Protein AF-A0A955NXA6-F1 (afdb_monomer_lite)

Structure (mmCIF, N/CA/C/O backbone):
data_AF-A0A955NXA6-F1
#
_entry.id   AF-A0A955NXA6-F1
#
loop_
_atom_site.group_PDB
_atom_site.id
_atom_site.type_symbol
_atom_site.label_atom_id
_atom_site.label_alt_id
_atom_site.label_comp_id
_atom_site.label_asym_id
_atom_site.label_entity_id
_atom_site.label_seq_id
_atom_site.pdbx_PDB_ins_code
_atom_site.Cartn_x
_atom_site.Cartn_y
_atom_site.Cartn_z
_atom_site.occupancy
_atom_site.B_iso_or_equiv
_atom_site.auth_seq_id
_atom_site.auth_comp_id
_atom_site.auth_asym_id
_atom_site.auth_atom_id
_atom_site.pdbx_PDB_model_num
ATOM 1 N N . MET A 1 1 ? -19.193 3.599 -14.676 1.00 39.84 1 MET A N 1
ATOM 2 C CA . MET A 1 1 ? -17.796 3.945 -14.336 1.00 39.84 1 MET A CA 1
ATOM 3 C C . MET A 1 1 ? -17.707 4.116 -12.834 1.00 39.84 1 MET A C 1
ATOM 5 O O . MET A 1 1 ? -18.397 4.968 -12.284 1.00 39.84 1 MET A O 1
ATOM 9 N N . GLU A 1 2 ? -16.972 3.237 -12.164 1.00 53.00 2 GLU A N 1
ATOM 10 C CA . GLU A 1 2 ? -16.919 3.195 -10.702 1.00 53.00 2 GLU A CA 1
ATOM 11 C C . GLU A 1 2 ? -16.060 4.340 -10.148 1.00 53.00 2 GLU A C 1
ATOM 13 O O . GLU A 1 2 ? -15.012 4.674 -10.695 1.00 53.00 2 GLU A O 1
ATOM 18 N N . ARG A 1 3 ? -16.540 4.991 -9.082 1.00 58.47 3 ARG A N 1
ATOM 19 C CA . ARG A 1 3 ? -16.075 6.296 -8.567 1.00 58.47 3 ARG A CA 1
ATOM 20 C C . ARG A 1 3 ? -14.735 6.243 -7.808 1.00 58.47 3 ARG A C 1
ATOM 22 O O . ARG A 1 3 ? -14.551 6.958 -6.822 1.00 58.47 3 ARG A O 1
ATOM 29 N N . ALA A 1 4 ? -13.794 5.405 -8.226 1.00 59.72 4 ALA A N 1
ATOM 30 C CA . ALA A 1 4 ? -12.444 5.397 -7.675 1.00 59.72 4 ALA A CA 1
ATOM 31 C C . ALA A 1 4 ? -11.598 6.442 -8.417 1.00 59.72 4 ALA A C 1
ATOM 33 O O . ALA A 1 4 ? -11.060 6.186 -9.489 1.00 59.72 4 ALA A O 1
ATOM 34 N N . GLN A 1 5 ? -11.522 7.659 -7.877 1.00 71.69 5 GLN A N 1
ATOM 35 C CA . GLN A 1 5 ? -10.657 8.698 -8.435 1.00 71.69 5 GLN A CA 1
ATOM 36 C C . GLN A 1 5 ? -9.212 8.441 -7.981 1.00 71.69 5 GLN A C 1
ATOM 38 O O . GLN A 1 5 ? -8.964 8.074 -6.835 1.00 71.69 5 GLN A O 1
ATOM 43 N N . CYS A 1 6 ? -8.224 8.645 -8.855 1.00 64.75 6 CYS A N 1
ATOM 44 C CA . CYS A 1 6 ? -6.814 8.395 -8.517 1.00 64.75 6 CYS A CA 1
ATOM 45 C C . CYS A 1 6 ? -6.358 9.146 -7.251 1.00 64.75 6 CYS A C 1
ATOM 47 O O . CYS A 1 6 ? -5.483 8.682 -6.520 1.00 64.75 6 CYS A O 1
ATOM 49 N N . HIS A 1 7 ? -6.973 10.297 -6.956 1.00 66.31 7 HIS A N 1
ATOM 50 C CA . HIS A 1 7 ? -6.704 11.045 -5.730 1.00 66.31 7 HIS A CA 1
ATOM 51 C C . HIS A 1 7 ? -7.282 10.378 -4.471 1.00 66.31 7 HIS A C 1
ATOM 53 O O . HIS A 1 7 ? -6.592 10.364 -3.455 1.00 66.31 7 HIS A O 1
ATOM 59 N N . THR A 1 8 ? -8.456 9.733 -4.539 1.00 69.44 8 THR A N 1
ATOM 60 C CA . THR A 1 8 ? -9.048 9.041 -3.382 1.00 69.44 8 THR A CA 1
ATOM 61 C C . THR A 1 8 ? -8.287 7.765 -3.059 1.00 69.44 8 THR A C 1
ATOM 63 O O . THR A 1 8 ? -8.114 7.444 -1.883 1.00 69.44 8 THR A O 1
ATOM 66 N N . ILE A 1 9 ? -7.762 7.078 -4.080 1.00 68.19 9 ILE A N 1
ATOM 67 C CA . ILE A 1 9 ? -6.807 5.974 -3.908 1.00 68.19 9 ILE A CA 1
ATOM 68 C C . ILE A 1 9 ? -5.558 6.490 -3.183 1.00 68.19 9 ILE A C 1
ATOM 70 O O . ILE A 1 9 ? -5.155 5.922 -2.171 1.00 68.19 9 ILE A O 1
ATOM 74 N N . ARG A 1 10 ? -4.972 7.606 -3.630 1.00 67.62 10 ARG A N 1
ATOM 75 C CA . ARG A 1 10 ? -3.773 8.172 -2.994 1.00 67.62 10 ARG A CA 1
ATOM 76 C C . ARG A 1 10 ? -4.006 8.552 -1.531 1.00 67.62 1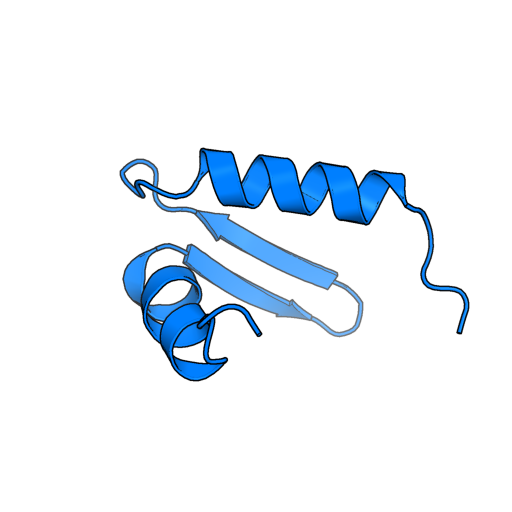0 ARG A C 1
ATOM 78 O O . ARG A 1 10 ? -3.179 8.218 -0.693 1.00 67.62 10 ARG A O 1
ATOM 85 N N . GLU A 1 11 ? -5.102 9.231 -1.213 1.00 65.25 11 GLU A N 1
ATOM 86 C CA . GLU A 1 11 ? -5.371 9.692 0.154 1.00 65.25 11 GLU A CA 1
ATOM 87 C C . GLU A 1 11 ? -5.724 8.547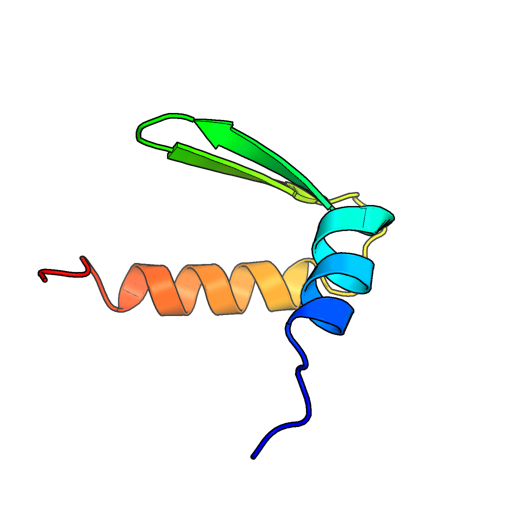 1.105 1.00 65.25 11 GLU A C 1
ATOM 89 O O . GLU A 1 11 ? -5.166 8.469 2.199 1.00 65.25 11 GLU A O 1
ATOM 94 N N . LYS A 1 12 ? -6.588 7.618 0.680 1.00 64.50 12 LYS A N 1
ATOM 95 C CA . LYS A 1 12 ? -7.042 6.524 1.545 1.00 64.50 12 LYS A CA 1
ATOM 96 C C . LYS A 1 12 ? -6.037 5.386 1.652 1.00 64.50 12 LYS A C 1
ATOM 98 O O . LYS A 1 12 ? -5.868 4.866 2.750 1.00 64.50 12 LYS A O 1
ATOM 103 N N . LEU A 1 13 ? -5.413 4.964 0.551 1.00 62.59 13 LEU A N 1
ATOM 104 C CA . LEU A 1 13 ? -4.470 3.838 0.551 1.00 62.59 13 LEU A CA 1
ATOM 105 C C . LEU A 1 13 ? -3.045 4.304 0.831 1.00 62.59 13 LEU A C 1
ATOM 107 O O . LEU A 1 13 ? -2.423 3.807 1.758 1.00 62.59 13 LEU A O 1
ATOM 111 N N . PHE A 1 14 ? -2.531 5.271 0.071 1.00 64.25 14 PHE A N 1
ATOM 112 C CA . PHE A 1 14 ? -1.092 5.572 0.073 1.00 64.25 14 PHE A CA 1
ATOM 113 C C . PHE A 1 14 ? -0.647 6.658 1.056 1.00 64.25 14 PHE A C 1
ATOM 115 O O . PHE A 1 14 ? 0.543 6.756 1.336 1.00 64.25 14 PHE A O 1
ATOM 122 N N . LYS A 1 15 ? -1.564 7.492 1.561 1.00 63.22 15 LYS A N 1
ATOM 123 C CA . LYS A 1 15 ? -1.223 8.606 2.462 1.00 63.22 15 LYS A CA 1
ATOM 124 C C . LYS A 1 15 ? -1.561 8.335 3.929 1.00 63.22 15 LYS A C 1
ATOM 126 O O . LYS A 1 15 ? -0.868 8.857 4.793 1.00 63.22 15 LYS A O 1
ATOM 131 N N . ILE A 1 16 ? -2.593 7.533 4.207 1.00 64.31 16 ILE A N 1
ATOM 132 C CA . ILE A 1 16 ? -3.057 7.240 5.579 1.00 64.31 16 ILE A CA 1
ATOM 133 C C . ILE A 1 16 ? -2.905 5.752 5.938 1.00 64.31 16 ILE A C 1
ATOM 135 O O . ILE A 1 16 ? -2.600 5.427 7.080 1.00 64.31 16 ILE A O 1
ATOM 139 N N . GLY A 1 17 ? -3.117 4.841 4.981 1.00 66.94 17 GLY A N 1
ATOM 140 C CA . GLY A 1 17 ? -3.245 3.405 5.260 1.00 66.94 17 GLY A CA 1
ATOM 141 C C . GLY A 1 17 ? -2.010 2.544 5.010 1.00 66.94 17 GLY A C 1
ATOM 142 O O . GLY A 1 17 ? -1.929 1.436 5.542 1.00 66.94 17 GLY A O 1
ATOM 143 N N . ALA A 1 18 ? -1.068 3.021 4.194 1.00 78.06 18 ALA A N 1
ATOM 144 C CA . ALA A 1 18 ? 0.058 2.223 3.735 1.00 78.06 18 ALA A CA 1
ATOM 145 C C . ALA A 1 18 ? 1.300 3.065 3.431 1.00 78.06 18 ALA A C 1
ATOM 147 O O . ALA A 1 18 ? 1.213 4.131 2.825 1.00 78.06 18 ALA A O 1
ATOM 148 N N . LEU A 1 19 ? 2.474 2.542 3.778 1.00 82.62 19 LEU A N 1
ATOM 149 C CA . LEU A 1 19 ? 3.765 3.066 3.354 1.00 82.62 19 LEU A CA 1
ATOM 150 C C . LEU A 1 19 ? 4.172 2.394 2.036 1.00 82.62 19 LEU A C 1
ATOM 152 O O . LEU A 1 19 ? 4.415 1.187 1.994 1.00 82.62 19 LEU A O 1
ATOM 156 N N . VAL A 1 20 ? 4.292 3.185 0.969 1.00 82.88 20 VAL A N 1
ATOM 157 C CA . VAL A 1 20 ? 4.746 2.701 -0.342 1.00 82.88 20 VAL A CA 1
ATOM 158 C C . VAL A 1 20 ? 6.174 3.140 -0.614 1.00 82.88 20 VAL A C 1
ATOM 160 O O . VAL A 1 20 ? 6.484 4.329 -0.600 1.00 82.88 20 VAL A O 1
ATOM 163 N N . ARG A 1 21 ? 7.045 2.175 -0.909 1.00 85.38 21 ARG A N 1
ATOM 164 C CA 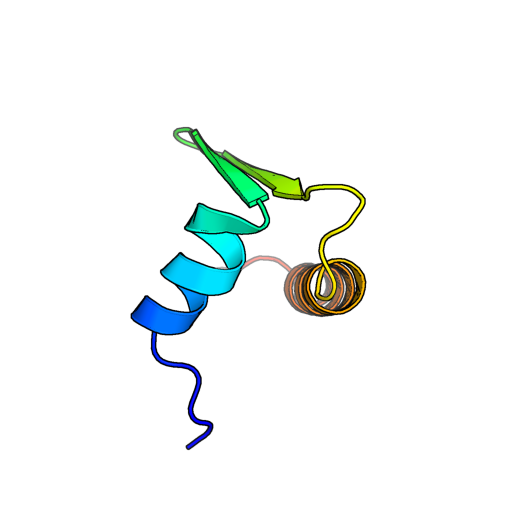. ARG A 1 21 ? 8.411 2.418 -1.379 1.00 85.38 21 ARG A CA 1
ATOM 165 C C . ARG A 1 21 ? 8.547 1.920 -2.806 1.00 85.38 21 ARG A C 1
ATOM 167 O O . ARG A 1 21 ? 8.357 0.737 -3.076 1.00 85.38 21 ARG A O 1
ATOM 174 N N . VAL A 1 22 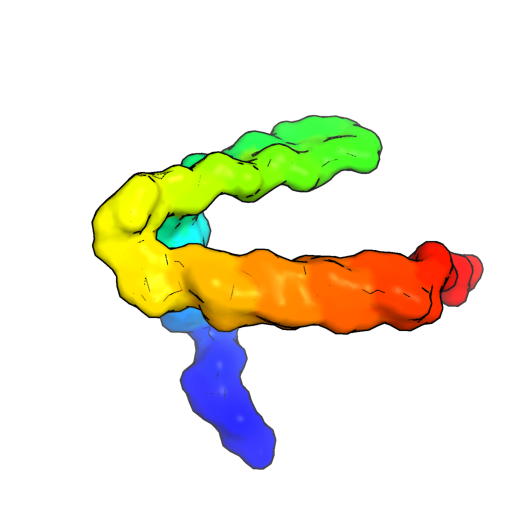? 8.901 2.821 -3.711 1.00 86.56 22 VAL A N 1
ATOM 175 C CA . VAL A 1 22 ? 9.167 2.489 -5.111 1.00 86.56 22 VAL A CA 1
ATOM 176 C C . VAL A 1 22 ? 10.675 2.433 -5.324 1.00 86.56 22 VAL A C 1
ATOM 178 O O . VAL A 1 22 ? 11.423 3.292 -4.866 1.00 86.56 22 VAL A O 1
ATOM 181 N N . SER A 1 23 ? 11.129 1.391 -6.003 1.00 87.62 23 SER A N 1
ATOM 182 C CA . SER A 1 23 ? 12.494 1.209 -6.486 1.00 87.62 23 SER A CA 1
ATOM 183 C C . SER A 1 23 ? 12.450 0.856 -7.967 1.00 87.62 23 SER A C 1
ATOM 185 O O . SER A 1 23 ? 11.405 0.483 -8.492 1.00 87.62 23 SER A O 1
ATOM 187 N N . VAL A 1 24 ? 13.607 0.891 -8.627 1.00 90.75 24 VAL A N 1
ATOM 188 C CA . VAL A 1 24 ? 13.731 0.723 -10.088 1.00 90.75 24 VAL A CA 1
ATOM 189 C C . VAL A 1 24 ? 13.024 -0.529 -10.636 1.00 90.75 24 VAL A C 1
ATOM 191 O O . VAL A 1 24 ? 12.553 -0.526 -11.764 1.00 90.75 24 VAL A O 1
ATOM 194 N N . ARG A 1 25 ? 12.941 -1.611 -9.850 1.00 86.75 25 ARG A N 1
ATOM 195 C CA . ARG A 1 25 ? 12.332 -2.891 -10.267 1.00 86.75 25 ARG A CA 1
ATOM 196 C C . ARG A 1 25 ? 11.216 -3.388 -9.353 1.00 86.7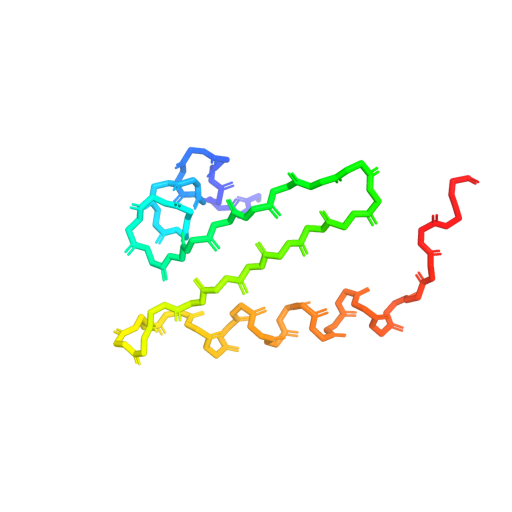5 25 ARG A C 1
ATOM 198 O O . ARG A 1 25 ? 10.679 -4.467 -9.586 1.00 86.75 25 ARG A O 1
ATOM 205 N N . ARG A 1 26 ? 10.943 -2.697 -8.247 1.00 84.25 26 ARG A N 1
ATOM 206 C CA . ARG A 1 26 ? 10.092 -3.226 -7.175 1.00 84.25 26 ARG A CA 1
ATOM 207 C C . ARG A 1 26 ? 9.273 -2.113 -6.551 1.00 84.25 26 ARG A C 1
ATOM 209 O O . ARG A 1 26 ? 9.794 -1.038 -6.276 1.00 84.25 26 ARG A O 1
ATOM 216 N N . VAL A 1 27 ? 8.015 -2.418 -6.275 1.00 85.94 27 VAL A N 1
ATOM 217 C CA . VAL A 1 27 ? 7.126 -1.595 -5.458 1.00 85.94 27 VAL A CA 1
ATOM 218 C C . VAL A 1 27 ? 6.836 -2.387 -4.193 1.00 85.94 27 VAL A C 1
ATOM 220 O O . VAL A 1 27 ? 6.324 -3.503 -4.265 1.00 85.94 27 VAL A O 1
ATOM 223 N N . LEU A 1 28 ? 7.204 -1.831 -3.044 1.00 86.50 28 LEU A N 1
ATOM 224 C CA . LEU A 1 28 ? 6.894 -2.381 -1.733 1.00 86.50 28 LEU A CA 1
ATOM 225 C C . LEU A 1 28 ? 5.737 -1.590 -1.130 1.00 86.50 28 LEU A C 1
ATOM 227 O O . LEU A 1 28 ? 5.799 -0.364 -1.068 1.00 86.50 28 LEU A O 1
ATOM 231 N N . VAL A 1 29 ? 4.709 -2.295 -0.665 1.00 85.75 29 VAL A N 1
ATOM 232 C CA . VAL A 1 29 ? 3.542 -1.714 0.005 1.00 85.75 29 VAL A CA 1
ATOM 233 C C . VAL A 1 29 ? 3.438 -2.337 1.393 1.00 85.75 29 VAL A C 1
ATOM 235 O O . VAL A 1 29 ? 3.292 -3.550 1.515 1.00 85.75 29 VAL A O 1
ATOM 238 N N . LEU A 1 30 ? 3.553 -1.512 2.431 1.00 85.19 30 LEU A N 1
ATOM 239 C CA . LEU A 1 30 ? 3.432 -1.900 3.837 1.00 85.19 30 LEU A CA 1
ATOM 240 C C . LEU A 1 30 ? 2.123 -1.324 4.375 1.00 85.19 30 LEU A C 1
ATOM 242 O O . LEU A 1 30 ? 1.987 -0.107 4.439 1.00 85.19 30 LEU A O 1
ATOM 246 N N . MET A 1 31 ? 1.169 -2.172 4.745 1.00 84.44 31 MET A N 1
ATOM 247 C CA . MET A 1 31 ? -0.135 -1.742 5.263 1.00 84.44 31 MET A CA 1
ATOM 248 C C . MET A 1 31 ? -0.072 -1.573 6.788 1.00 84.44 31 MET A C 1
ATOM 250 O O . MET A 1 31 ? 0.579 -2.366 7.469 1.00 84.44 31 MET A O 1
ATOM 254 N N . ALA A 1 32 ? -0.741 -0.559 7.338 1.00 83.75 32 ALA A N 1
ATOM 255 C CA . ALA A 1 32 ? -0.920 -0.445 8.785 1.00 83.75 32 ALA A CA 1
ATOM 256 C C . ALA A 1 32 ? -1.873 -1.544 9.293 1.00 83.75 32 ALA A C 1
ATOM 258 O O . ALA A 1 32 ? -2.893 -1.810 8.662 1.00 83.75 32 ALA A O 1
ATOM 259 N N . SER A 1 33 ? -1.586 -2.140 10.453 1.00 80.50 33 SER A N 1
ATOM 260 C CA . SER A 1 33 ? -2.360 -3.268 11.009 1.00 80.50 33 SER A CA 1
ATOM 261 C C . SER A 1 33 ? -3.831 -2.948 11.300 1.00 80.50 33 SER A C 1
ATOM 263 O O . SER A 1 33 ? -4.672 -3.838 11.287 1.00 80.50 33 SER A O 1
ATOM 265 N N . GLY A 1 34 ? -4.157 -1.679 11.559 1.00 80.88 34 GLY A N 1
ATOM 266 C CA . GLY A 1 34 ? -5.529 -1.211 11.777 1.00 80.88 34 GLY A CA 1
ATOM 267 C C . GLY A 1 34 ? -6.244 -0.741 10.510 1.00 80.88 34 GLY A C 1
ATOM 268 O O . GLY A 1 34 ? -7.316 -0.145 10.608 1.00 80.88 34 GLY A O 1
ATOM 269 N N . TYR A 1 35 ? -5.652 -0.914 9.324 1.00 81.50 35 TYR A N 1
ATOM 270 C CA . TYR A 1 35 ? -6.211 -0.342 8.108 1.00 81.50 35 TYR A CA 1
ATOM 271 C C . TYR A 1 35 ? -7.413 -1.155 7.595 1.00 81.50 35 TYR A C 1
ATOM 273 O O . TYR A 1 35 ? -7.252 -2.306 7.181 1.00 81.50 35 TYR A O 1
ATOM 281 N N . PRO A 1 36 ? -8.621 -0.563 7.522 1.00 82.06 36 PRO A N 1
ATOM 282 C CA . PRO A 1 36 ? -9.851 -1.310 7.248 1.00 82.06 36 PRO A CA 1
ATOM 283 C C . PRO A 1 36 ? -9.902 -1.947 5.852 1.00 82.06 36 PRO A C 1
ATOM 285 O O . PRO A 1 36 ? -10.664 -2.887 5.638 1.00 82.06 36 PRO A O 1
ATOM 288 N N . TYR A 1 37 ? -9.098 -1.470 4.896 1.00 81.00 37 TYR A N 1
ATOM 289 C CA . TYR A 1 37 ? -9.081 -1.997 3.528 1.00 81.00 37 TYR A CA 1
ATOM 290 C C . TYR A 1 37 ? -7.882 -2.911 3.230 1.00 81.00 37 TYR A C 1
ATOM 292 O O . TYR A 1 37 ? -7.652 -3.236 2.065 1.00 81.00 37 TYR A O 1
ATOM 300 N N . GLU A 1 38 ? -7.135 -3.361 4.247 1.00 83.38 38 GLU A N 1
ATOM 301 C CA . GLU A 1 38 ? -5.988 -4.264 4.068 1.00 83.38 38 GLU A CA 1
ATOM 302 C C . GLU A 1 38 ? -6.386 -5.532 3.300 1.00 83.38 38 GLU A C 1
ATOM 304 O O . GLU A 1 38 ? -5.797 -5.855 2.267 1.00 83.38 38 GLU A O 1
ATOM 309 N N . ARG A 1 39 ? -7.440 -6.213 3.758 1.00 86.38 39 ARG A N 1
ATOM 310 C CA . ARG A 1 39 ? -7.910 -7.470 3.161 1.00 86.38 39 ARG A CA 1
ATOM 311 C C . ARG A 1 39 ? -8.354 -7.301 1.707 1.00 86.38 39 ARG A C 1
ATOM 313 O O . ARG A 1 39 ? -8.067 -8.151 0.869 1.00 86.38 39 ARG A O 1
ATOM 320 N N . ILE A 1 40 ? -9.041 -6.199 1.402 1.00 87.06 40 ILE A N 1
ATOM 321 C CA . ILE A 1 40 ? -9.502 -5.896 0.040 1.00 87.06 40 ILE A CA 1
ATOM 322 C C . ILE A 1 40 ? -8.299 -5.650 -0.871 1.00 87.06 40 ILE A C 1
ATOM 324 O O . ILE A 1 40 ? -8.238 -6.203 -1.968 1.00 87.06 40 ILE A O 1
ATOM 328 N N . PHE A 1 41 ? -7.315 -4.880 -0.402 1.00 84.75 41 PHE A N 1
ATOM 329 C CA . PHE A 1 41 ? -6.090 -4.637 -1.155 1.00 84.75 41 PHE A CA 1
ATOM 330 C C . PHE A 1 41 ? -5.327 -5.938 -1.433 1.00 84.75 41 PHE A C 1
ATOM 332 O O . PHE A 1 41 ? -4.933 -6.178 -2.574 1.00 84.7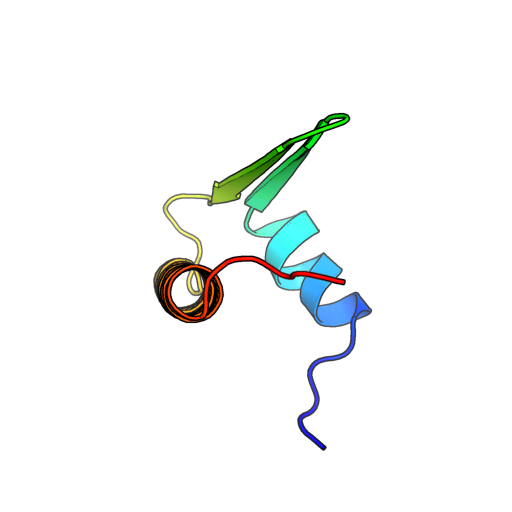5 41 PHE A O 1
ATOM 339 N N . GLN A 1 42 ? -5.174 -6.805 -0.426 1.00 86.81 42 GLN A N 1
ATOM 340 C CA . GLN A 1 42 ? -4.547 -8.117 -0.596 1.00 86.81 42 GLN A CA 1
ATOM 341 C C . GLN A 1 42 ? -5.279 -8.949 -1.655 1.00 86.81 42 GLN A C 1
ATOM 343 O O . GLN A 1 42 ? -4.635 -9.468 -2.563 1.00 86.81 42 GLN A O 1
ATOM 348 N N . GLN A 1 43 ? -6.611 -9.036 -1.595 1.00 89.19 43 GLN A N 1
ATOM 349 C CA . GLN A 1 43 ? -7.396 -9.808 -2.563 1.00 89.19 43 GLN A CA 1
ATOM 350 C C . GLN A 1 43 ? -7.203 -9.303 -3.998 1.00 89.19 43 GLN A C 1
ATOM 352 O O . GLN A 1 43 ? -6.969 -10.096 -4.909 1.00 89.19 43 GLN A O 1
ATOM 357 N N . VAL A 1 44 ? -7.269 -7.985 -4.204 1.00 86.88 44 VAL A N 1
ATOM 358 C CA . VAL A 1 44 ? -7.047 -7.383 -5.526 1.00 86.88 44 VAL A CA 1
ATOM 359 C C . VAL A 1 44 ? -5.623 -7.651 -6.005 1.00 86.88 44 VAL A C 1
ATOM 361 O O . VAL A 1 44 ? -5.431 -8.042 -7.154 1.00 86.88 44 VAL A O 1
ATOM 364 N N . TYR A 1 45 ? -4.627 -7.501 -5.129 1.00 85.62 45 TYR A N 1
ATOM 365 C CA . TYR A 1 45 ? -3.234 -7.789 -5.455 1.00 85.62 45 TYR A CA 1
ATOM 366 C C . TYR A 1 45 ? -3.034 -9.246 -5.890 1.00 85.62 45 TYR A C 1
ATOM 368 O O . TYR A 1 45 ? -2.384 -9.495 -6.905 1.00 85.62 45 TYR A O 1
ATOM 376 N N . TRP A 1 46 ? -3.627 -10.205 -5.175 1.00 89.00 46 TRP A N 1
ATOM 377 C CA . TRP A 1 46 ? -3.582 -11.620 -5.549 1.00 89.00 46 TRP A CA 1
ATOM 378 C C . TRP A 1 46 ? -4.238 -11.879 -6.900 1.00 89.00 46 TRP A C 1
ATOM 380 O O . TRP A 1 46 ? -3.646 -12.569 -7.725 1.00 89.00 46 TRP A O 1
ATOM 390 N N . ASN A 1 47 ? -5.402 -11.282 -7.157 1.00 88.31 47 ASN A N 1
ATOM 391 C CA . ASN A 1 47 ? -6.092 -11.415 -8.439 1.00 88.31 47 ASN A CA 1
ATOM 392 C C . ASN A 1 47 ? -5.237 -10.860 -9.591 1.00 88.31 47 ASN A C 1
ATOM 394 O O . ASN A 1 47 ? -5.044 -11.536 -10.596 1.00 88.31 47 ASN A O 1
ATOM 398 N N . LEU A 1 48 ? -4.667 -9.661 -9.430 1.00 84.19 48 LEU A N 1
ATOM 399 C CA . LEU A 1 48 ? -3.796 -9.045 -10.438 1.00 84.19 48 LEU A CA 1
ATOM 400 C C . LEU A 1 48 ? -2.510 -9.846 -10.661 1.00 84.19 48 LEU A C 1
ATOM 402 O O . LEU A 1 48 ? -2.047 -9.976 -11.791 1.00 84.19 48 LEU A O 1
ATOM 406 N N . ARG A 1 49 ? -1.939 -10.413 -9.596 1.00 84.44 49 ARG A N 1
ATOM 407 C CA . ARG A 1 49 ? -0.762 -11.281 -9.686 1.00 84.44 49 ARG A CA 1
ATOM 408 C C . ARG A 1 49 ? -1.085 -12.607 -10.377 1.00 84.44 49 ARG A C 1
ATOM 410 O O . ARG A 1 49 ? -0.259 -13.094 -11.144 1.00 84.44 49 ARG A O 1
ATOM 417 N N . ALA A 1 50 ? -2.268 -13.167 -10.130 1.00 85.31 50 ALA A N 1
ATOM 418 C CA . ALA A 1 50 ? -2.740 -14.402 -10.751 1.00 85.31 50 ALA A CA 1
ATOM 419 C C . ALA A 1 50 ? -3.002 -14.244 -12.255 1.00 85.31 50 ALA A C 1
ATOM 421 O O . ALA A 1 50 ? -2.823 -15.205 -12.998 1.00 85.31 50 ALA A O 1
ATOM 422 N N . LEU A 1 51 ? -3.343 -13.036 -12.718 1.00 81.31 51 LEU A N 1
ATOM 423 C CA . LEU A 1 51 ? -3.453 -12.736 -14.150 1.00 81.31 51 LEU A CA 1
ATOM 424 C C . LEU A 1 51 ? -2.104 -12.844 -14.900 1.00 81.31 51 LEU A C 1
ATOM 426 O O . LEU A 1 51 ? -2.116 -12.992 -16.117 1.00 81.31 51 LEU A O 1
ATOM 430 N N . HIS A 1 52 ? -0.968 -12.895 -14.183 1.00 66.50 52 HIS A N 1
ATOM 431 C CA . HIS A 1 52 ? 0.383 -13.178 -14.698 1.00 66.50 52 HIS A CA 1
ATOM 432 C C . HIS A 1 52 ? 0.879 -12.208 -15.802 1.00 66.50 52 HIS A C 1
ATOM 434 O O . HIS A 1 52 ? 0.163 -11.279 -16.163 1.00 66.50 52 HIS A O 1
ATOM 440 N N . PRO A 1 53 ? 2.184 -12.251 -16.165 1.00 60.34 53 PRO A N 1
ATOM 441 C CA . PRO A 1 53 ? 2.992 -11.048 -16.346 1.00 60.34 53 PRO A CA 1
ATOM 442 C C . PRO A 1 53 ? 2.377 -10.133 -17.399 1.00 60.34 53 PRO A C 1
ATOM 444 O O . PRO A 1 53 ? 2.029 -10.599 -18.482 1.00 60.34 53 PRO A O 1
ATOM 447 N N . LEU A 1 54 ? 2.304 -8.837 -17.087 1.00 60.53 54 LEU A N 1
ATOM 448 C CA . LEU A 1 54 ? 2.067 -7.790 -18.073 1.00 60.53 54 LEU A CA 1
ATOM 449 C C . LEU A 1 54 ? 3.201 -7.868 -19.109 1.00 60.53 54 LEU A C 1
ATOM 451 O O . LEU A 1 54 ? 4.237 -7.218 -18.978 1.00 60.53 54 LEU A O 1
ATOM 455 N N . ARG A 1 55 ? 3.042 -8.764 -20.084 1.00 55.47 55 ARG A N 1
ATOM 456 C CA . ARG A 1 55 ? 3.747 -8.749 -21.354 1.00 55.47 55 ARG A CA 1
ATOM 457 C C . ARG A 1 55 ? 3.109 -7.604 -22.117 1.00 55.47 55 ARG A C 1
ATOM 459 O O . ARG A 1 55 ? 2.010 -7.751 -22.647 1.00 55.47 55 ARG A O 1
ATOM 466 N N . CYS A 1 56 ? 3.763 -6.455 -22.030 1.00 50.22 56 CYS A N 1
ATOM 467 C CA . CYS A 1 56 ? 3.643 -5.425 -23.044 1.00 50.22 56 CYS A CA 1
ATOM 468 C C . CYS A 1 56 ? 4.167 -5.975 -24.374 1.00 50.22 56 CYS A C 1
ATOM 470 O O . CYS A 1 56 ? 5.144 -6.764 -24.328 1.00 50.22 56 CYS A O 1
#

Secondary structure (DSSP, 8-state):
-----HHHHIIIIIITTEEEEEETTEEEEEE-TT-TTHHHHHHHHHHHHHT-----

Foldseek 3Di:
DDPPDPVNCCVLQDVPFWPWDDDPPDIDIGGDPPRPCPVVVVVVVVVVVVVDDPPD

Sequence (56 aa):
MERAQCHTIREKLFKIGALVRVSVRRVLVLMASGYPYERIFQQVYWNLRALHPLRC

Radius of gyration: 12.57 Å; chains: 1; bounding box: 32×25×35 Å

pLDDT: mean 75.86, std 12.21, range [39.84, 90.75]